Protein 4HQS (pdb70)

Structure (mmCIF, N/CA/C/O backbone):
data_4HQS
#
_entry.id   4HQS
#
_cell.length_a   62.850
_cell.length_b   62.850
_cell.length_c   89.600
_cell.angle_alpha   90.00
_cell.angle_beta   90.00
_cell.angle_gamma   90.00
#
_symmetry.space_group_name_H-M   'P 43 21 2'
#
loop_
_entity.id
_entity.type
_entity.pdbx_description
1 polymer 'Thioredoxin family protein'
2 non-polymer GLYCEROL
3 non-polymer 'MAGNESIUM ION'
4 water water
#
loop_
_atom_site.group_PDB
_atom_site.id
_atom_site.type_symbol
_atom_site.label_atom_id
_atom_site.label_alt_id
_atom_site.label_comp_id
_atom_site.label_asym_id
_atom_site.label_entity_id
_atom_site.label_seq_id
_atom_site.pdbx_PDB_ins_code
_atom_site.Cartn_x
_atom_site.Cartn_y
_atom_site.Cartn_z
_atom_site.occupancy
_atom_site.B_iso_or_equiv
_atom_site.auth_seq_id
_atom_site.auth_comp_id
_atom_site.auth_asym_id
_atom_site.auth_atom_id
_atom_site.pdbx_PDB_model_num
ATOM 1 N N . ALA A 1 55 ? 7.471 9.888 16.733 1.00 50.56 53 ALA A N 1
ATOM 2 C CA . ALA A 1 55 ? 6.442 10.804 16.240 1.00 51.20 53 ALA A CA 1
ATOM 3 C C . ALA A 1 55 ? 6.827 12.248 16.535 1.00 45.99 53 ALA A C 1
ATOM 4 O O . ALA A 1 55 ? 7.307 12.563 17.625 1.00 44.72 53 ALA A O 1
ATOM 10 N N . ASP A 1 56 ? 6.620 13.124 15.559 1.00 35.28 54 ASP A N 1
ATOM 11 C CA . ASP A 1 56 ? 6.997 14.518 15.722 1.00 27.32 54 ASP A CA 1
ATOM 12 C C . ASP A 1 56 ? 6.043 15.230 16.701 1.00 24.61 54 ASP A C 1
ATOM 13 O O . ASP A 1 56 ? 4.923 14.787 16.960 1.00 24.81 54 ASP A O 1
ATOM 22 N N . PHE A 1 57 ? 6.520 16.323 17.278 1.00 20.40 55 PHE A N 1
ATOM 23 C CA . PHE A 1 57 ? 5.651 17.262 17.977 1.00 18.06 55 PHE A CA 1
ATOM 24 C C . PHE A 1 57 ? 6.093 18.672 17.662 1.00 18.88 55 PHE A C 1
ATOM 25 O O . PHE A 1 57 ? 7.228 18.899 17.253 1.00 19.64 55 PHE A O 1
ATOM 42 N N . GLU A 1 58 ? 5.177 19.620 17.840 1.00 16.07 56 GLU A N 1
ATOM 43 C CA . GLU A 1 58 ? 5.468 21.032 17.650 1.00 17.69 56 GLU A CA 1
ATOM 44 C C . GLU A 1 58 ? 4.842 21.759 18.824 1.00 16.27 56 GLU A C 1
ATOM 45 O O . GLU A 1 58 ? 3.629 21.703 19.023 1.00 20.43 56 GLU A O 1
ATOM 57 N N . LEU A 1 59 ? 5.678 22.406 19.620 1.00 13.33 57 LEU A N 1
ATOM 58 C CA . LEU A 1 59 ? 5.207 23.082 20.822 1.00 12.52 57 LEU A CA 1
ATOM 59 C C . LEU A 1 59 ? 5.887 24.430 20.936 1.00 11.07 57 LEU A C 1
ATOM 60 O O . LEU A 1 59 ? 7.028 24.589 20.556 1.00 13.12 57 LEU A O 1
ATOM 76 N N . MET A 1 60 ? 5.181 25.394 21.496 1.00 11.50 58 MET A N 1
ATOM 77 C CA . MET A 1 60 ? 5.789 26.683 21.750 1.00 11.54 58 MET A CA 1
ATOM 78 C C . MET A 1 60 ? 6.376 26.710 23.158 1.00 10.89 58 MET A C 1
ATOM 79 O O . MET A 1 60 ? 5.776 26.168 24.092 1.00 12.24 58 MET A O 1
ATOM 93 N N . GLY A 1 61 ? 7.538 27.319 23.311 1.00 8.72 59 GLY A N 1
ATOM 94 C CA . GLY A 1 61 ? 8.136 27.523 24.611 1.00 11.35 59 GLY A CA 1
ATOM 95 C C . GLY A 1 61 ? 7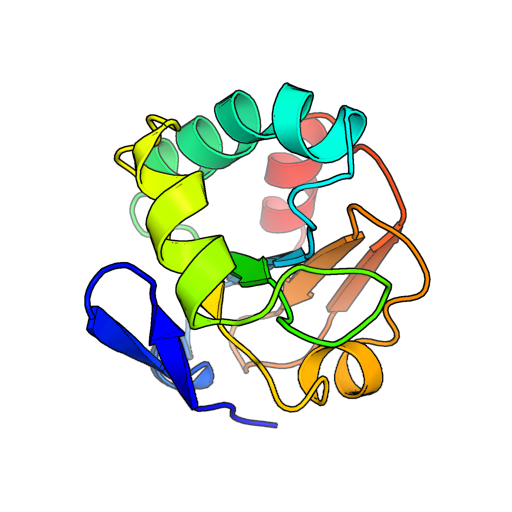.615 28.779 25.290 1.00 10.65 59 GLY A C 1
ATOM 96 O O . GLY A 1 61 ? 6.962 29.627 24.658 1.00 11.82 59 GLY A O 1
ATOM 100 N N . VAL A 1 62 ? 7.912 28.917 26.574 1.00 9.77 60 VAL A N 1
ATOM 101 C CA . VAL A 1 62 ? 7.588 30.137 27.304 1.00 11.33 60 VAL A CA 1
ATOM 102 C C . VAL A 1 62 ? 8.314 31.328 26.656 1.00 12.21 60 VAL A C 1
ATOM 103 O O . VAL A 1 62 ? 7.889 32.483 26.829 1.00 15.50 60 VAL A O 1
ATOM 116 N N . ASP A 1 63 ? 9.385 31.026 25.925 1.00 11.34 61 ASP A N 1
ATOM 117 C CA . ASP A 1 63 ? 10.196 32.014 25.198 1.00 11.77 61 ASP A CA 1
ATOM 118 C C . ASP A 1 63 ? 9.559 32.439 23.875 1.00 13.15 61 ASP A C 1
ATOM 119 O O . ASP A 1 63 ? 10.136 33.282 23.177 1.00 13.85 61 ASP A O 1
ATOM 128 N N . GLY A 1 64 ? 8.401 31.879 23.519 1.00 10.87 62 GLY A N 1
ATOM 129 C CA . GLY A 1 64 ? 7.751 32.188 22.250 1.00 12.13 62 GLY A CA 1
ATOM 130 C C . GLY A 1 64 ? 8.304 31.444 21.052 1.00 11.85 62 GLY A C 1
ATOM 131 O O . GLY A 1 64 ? 7.736 31.506 19.951 1.00 11.17 62 GLY A O 1
ATOM 135 N N . LYS A 1 65 ? 9.400 30.701 21.231 1.00 10.96 63 LYS A N 1
ATOM 136 C CA . LYS A 1 65 ? 9.936 29.917 20.125 1.00 10.65 63 LYS A CA 1
ATOM 137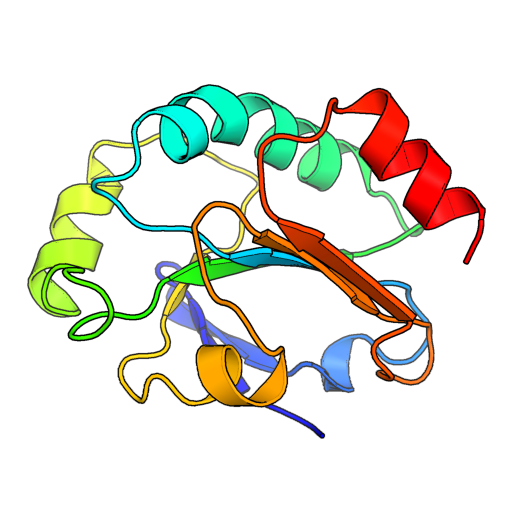 C C . LYS A 1 65 ? 9.130 28.646 19.909 1.00 12.06 63 LYS A C 1
ATOM 138 O O . LYS A 1 65 ? 8.595 28.079 20.878 1.00 12.59 63 LYS A O 1
ATOM 157 N N . THR A 1 66 ? 9.059 28.191 18.662 1.00 10.66 64 THR A N 1
ATOM 158 C CA . THR A 1 66 ? 8.381 26.972 18.293 1.00 12.00 64 THR A CA 1
ATOM 159 C C . THR A 1 66 ? 9.433 25.884 18.136 1.00 14.39 64 THR A C 1
ATOM 160 O O . THR A 1 66 ? 10.416 26.053 17.420 1.00 14.01 64 THR A O 1
ATOM 171 N N . TYR A 1 67 ? 9.221 24.782 18.864 1.00 12.82 65 TYR A N 1
ATOM 172 C CA . TYR A 1 67 ? 10.152 23.660 18.903 1.00 13.61 65 TYR A CA 1
ATOM 173 C C . TYR A 1 67 ? 9.507 22.460 18.234 1.00 12.76 65 TYR A C 1
ATOM 174 O O . TYR A 1 67 ? 8.368 22.133 18.518 1.00 14.19 65 TYR A O 1
ATOM 192 N N . ARG A 1 68 ? 10.235 21.801 17.322 1.00 14.99 66 ARG A N 1
ATOM 193 C CA . ARG A 1 68 ? 9.791 20.554 16.725 1.00 15.37 66 ARG A CA 1
ATOM 194 C C . ARG A 1 68 ? 10.837 19.486 16.995 1.00 14.74 66 ARG A C 1
ATOM 195 O O . ARG A 1 68 ? 12.003 19.724 16.805 1.00 15.69 66 ARG A O 1
ATOM 216 N N . LEU A 1 69 ? 10.387 18.313 17.414 1.00 17.06 67 LEU A N 1
ATOM 217 C CA . LEU A 1 69 ? 11.319 17.221 17.678 1.00 15.15 67 LEU A CA 1
ATOM 218 C C . LEU A 1 69 ? 12.196 16.960 16.440 1.00 16.44 67 LEU A C 1
ATOM 219 O O . LEU A 1 69 ? 13.392 16.727 16.553 1.00 15.68 67 LEU A O 1
ATOM 235 N N . SER A 1 70 ? 11.573 17.029 15.269 1.00 19.55 68 SER A N 1
ATOM 236 C CA . SER A 1 70 ? 12.279 16.756 14.024 1.00 20.60 68 SER A CA 1
ATOM 237 C C . SER A 1 70 ? 13.3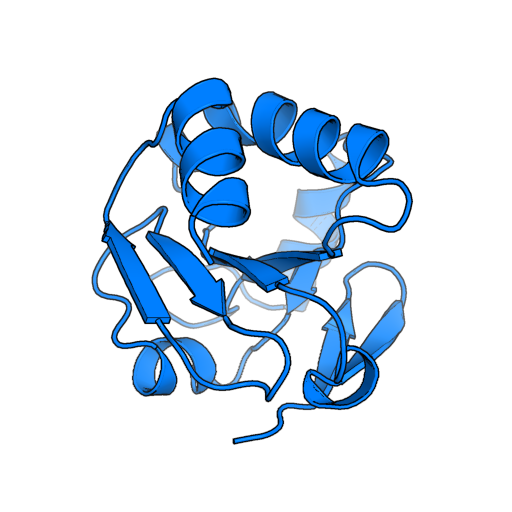98 17.760 13.739 1.00 19.45 68 SER A C 1
ATOM 238 O O . SER A 1 70 ? 14.294 17.489 12.928 1.00 22.52 68 SER A O 1
ATOM 246 N N . ASP A 1 71 ? 13.362 18.923 14.390 1.00 18.49 69 ASP A N 1
ATOM 247 C CA . ASP A 1 71 ? 14.461 19.872 14.288 1.00 16.88 69 ASP A CA 1
ATOM 248 C C . ASP A 1 71 ? 15.802 19.254 14.732 1.00 22.76 69 ASP A C 1
ATOM 249 O O . ASP A 1 71 ? 16.873 19.764 14.385 1.00 21.86 69 ASP A O 1
ATOM 258 N N . TYR A 1 72 ? 15.744 18.186 15.533 1.00 18.50 70 TYR A N 1
ATOM 259 C CA . TYR A 1 72 ? 16.935 17.659 16.198 1.00 16.98 70 TYR A CA 1
ATOM 260 C C . TYR A 1 72 ? 17.380 16.327 15.643 1.00 21.52 70 TYR A C 1
ATOM 261 O O . TYR A 1 72 ? 18.220 15.648 16.225 1.00 20.41 70 TYR A O 1
ATOM 279 N N . LYS A 1 73 ? 16.837 15.957 14.496 1.00 19.83 71 LYS A N 1
ATOM 280 C CA . LYS A 1 73 ? 17.274 14.745 13.814 1.00 22.73 71 LYS A CA 1
ATOM 281 C C . LYS A 1 73 ? 18.809 14.808 13.632 1.00 19.10 71 LYS A C 1
ATOM 282 O O . LYS A 1 73 ? 19.360 15.833 13.230 1.00 22.04 71 LYS A O 1
ATOM 301 N N . GLY A 1 74 ? 19.517 13.740 14.000 1.00 21.01 72 GLY A N 1
ATOM 302 C CA . GLY A 1 74 ? 20.974 13.759 13.990 1.00 24.26 72 GLY A CA 1
ATOM 303 C C . GLY A 1 74 ? 21.649 14.012 15.331 1.00 22.95 72 GLY A C 1
ATOM 304 O O . GLY A 1 74 ? 22.864 13.860 15.469 1.00 22.95 72 GLY A O 1
ATOM 308 N N . LYS A 1 75 ? 20.858 14.423 16.325 1.00 19.72 73 LYS A N 1
ATOM 309 C CA . LYS A 1 75 ? 21.346 14.688 17.669 1.00 21.33 73 LYS A CA 1
ATOM 310 C C . LYS A 1 75 ? 20.509 13.890 18.659 1.00 13.72 73 LYS A C 1
ATOM 311 O O . LYS A 1 75 ? 19.350 13.603 18.414 1.00 17.25 73 LYS A O 1
ATOM 330 N N . LYS A 1 76 ? 21.133 13.550 19.779 1.00 16.48 74 LYS A N 1
ATOM 331 C CA . LYS A 1 76 ? 20.434 12.916 20.887 1.00 14.48 74 LYS A CA 1
ATOM 332 C C . LYS A 1 76 ? 19.666 14.022 21.621 1.00 13.07 74 LYS A C 1
ATOM 333 O O . LYS A 1 76 ? 20.116 15.182 21.663 1.00 14.79 74 LYS A O 1
ATOM 352 N N . VAL A 1 77 ? 18.530 13.638 22.192 1.00 13.70 75 VAL A N 1
ATOM 353 C CA . VAL A 1 77 ? 17.668 14.578 22.921 1.00 13.60 75 VAL A CA 1
ATOM 354 C C . VAL A 1 77 ? 17.399 14.070 24.339 1.00 12.20 75 VAL A C 1
ATOM 355 O O . VAL A 1 77 ? 16.969 12.929 24.515 1.00 13.36 75 VAL A O 1
ATOM 368 N N . TYR A 1 78 ? 17.656 14.931 25.319 1.00 11.34 76 TYR A N 1
ATOM 369 C CA . TYR A 1 78 ? 17.243 14.725 26.728 1.00 9.89 76 TYR A CA 1
ATOM 370 C C . TYR A 1 78 ? 16.034 15.617 26.968 1.00 10.92 76 TYR A C 1
ATOM 371 O O . TYR A 1 78 ? 16.141 16.838 26.827 1.00 11.41 76 TYR A O 1
ATOM 389 N N . LEU A 1 79 ? 14.895 15.008 27.260 1.00 10.78 77 LEU A N 1
ATOM 390 C CA . LEU A 1 79 ? 13.632 15.707 27.511 1.00 10.29 77 LEU A CA 1
ATOM 391 C C . LEU A 1 79 ? 13.265 15.491 28.984 1.00 11.30 77 LEU A C 1
ATOM 392 O O . LEU A 1 79 ? 13.140 14.341 29.415 1.00 12.51 77 LEU A O 1
ATOM 408 N N . LYS A 1 80 ? 13.096 16.570 29.738 1.00 8.99 78 LYS A N 1
ATOM 409 C CA . LYS A 1 80 ? 12.703 16.505 31.143 1.00 8.17 78 LYS A CA 1
ATOM 410 C C . LYS A 1 80 ? 11.245 16.929 31.263 1.00 10.02 78 LYS A C 1
ATOM 411 O O . LYS A 1 80 ? 10.906 18.067 30.939 1.00 9.50 78 LYS A O 1
ATOM 430 N N . PHE A 1 81 ? 10.384 16.045 31.768 1.00 9.05 79 PHE A N 1
ATOM 431 C CA . PHE A 1 81 ? 8.982 16.363 32.041 1.00 8.80 79 PHE A CA 1
ATOM 432 C C . PHE A 1 81 ? 8.843 16.783 33.490 1.00 8.68 79 PHE A C 1
ATOM 433 O O . PHE A 1 81 ? 9.367 16.100 34.380 1.00 9.11 79 PHE A O 1
ATOM 450 N N . TRP A 1 82 ? 8.179 17.911 33.740 1.00 8.00 80 TRP A N 1
ATOM 451 C CA . TRP A 1 82 ? 8.061 18.430 35.089 1.00 7.78 80 TRP A CA 1
ATOM 452 C C . TRP A 1 82 ? 6.776 19.211 35.270 1.00 7.44 80 TRP A C 1
ATOM 453 O O . TRP A 1 82 ? 6.034 19.399 34.329 1.00 7.72 80 TRP A O 1
ATOM 474 N N . ALA A 1 83 ? 6.541 19.694 36.496 1.00 8.99 81 ALA A N 1
ATOM 475 C CA . ALA A 1 83 ? 5.401 20.550 36.824 1.00 8.49 81 ALA A CA 1
ATOM 476 C C . ALA A 1 83 ? 5.804 21.545 37.901 1.00 7.77 81 ALA A C 1
ATOM 477 O O . ALA A 1 83 ? 6.682 21.272 38.709 1.00 8.52 81 ALA A O 1
ATOM 484 N N . SER A 1 84 ? 5.113 22.678 37.916 1.00 8.53 82 SER A N 1
ATOM 485 C CA . SER A 1 84 ? 5.416 23.765 38.835 1.00 9.07 82 SER A CA 1
ATOM 486 C C . SER A 1 84 ? 5.290 23.389 40.304 1.00 9.54 82 SER A C 1
ATOM 487 O O . SER A 1 84 ? 5.947 23.992 41.142 1.00 10.70 82 SER A O 1
ATOM 495 N N . TRP A 1 85 ? 4.420 22.432 40.591 1.00 10.08 83 TRP A N 1
ATOM 496 C CA . TRP A 1 85 ? 4.139 22.023 41.972 1.00 9.13 83 TRP A CA 1
ATOM 497 C C . TRP A 1 85 ? 5.095 20.998 42.521 1.00 11.78 83 TRP A C 1
ATOM 498 O O . TRP A 1 85 ? 5.056 20.676 43.722 1.00 13.06 83 TRP A O 1
ATOM 519 N N . CYS A 1 86 ? 5.970 20.465 41.672 1.00 10.22 84 CYS A N 1
ATOM 520 C CA . CYS A 1 86 ? 6.818 19.333 42.006 1.00 11.28 84 CYS A CA 1
ATOM 521 C C . CYS A 1 86 ? 8.122 19.841 42.621 1.00 12.38 84 CYS A C 1
ATOM 522 O O . CYS A 1 86 ? 9.008 20.362 41.923 1.00 11.11 84 CYS A O 1
ATOM 529 N N . SER A 1 87 ? 8.251 19.741 43.942 1.00 13.13 85 SER A N 1
ATOM 530 C CA . SER A 1 87 ? 9.398 20.334 44.623 1.00 13.04 85 SER A CA 1
ATOM 531 C C . SER A 1 87 ? 10.741 19.696 44.201 1.00 11.51 85 SER A C 1
ATOM 532 O O . SER A 1 87 ? 11.731 20.400 44.048 1.00 11.64 85 SER A O 1
ATOM 540 N N . ILE A 1 88 ? 10.771 18.393 43.975 1.00 13.17 86 ILE A N 1
ATOM 541 C CA . ILE A 1 88 ? 12.010 17.768 43.527 1.00 15.35 86 ILE A CA 1
ATOM 542 C C . ILE A 1 88 ? 12.369 18.308 42.141 1.00 11.52 86 ILE A C 1
ATOM 543 O O . ILE A 1 88 ? 13.535 18.542 41.844 1.00 11.65 86 ILE A O 1
ATOM 559 N N . CYS A 1 89 ? 11.362 18.495 41.293 1.00 10.43 87 CYS A N 1
ATOM 560 C CA . CYS A 1 89 ? 11.606 19.050 39.957 1.00 12.00 87 CYS A CA 1
ATOM 561 C C . CYS A 1 89 ? 12.280 20.393 40.077 1.00 12.42 87 CYS A C 1
ATOM 562 O O . CYS A 1 89 ? 13.276 20.664 39.407 1.00 10.91 87 CYS A O 1
ATOM 569 N N . LEU A 1 90 ? 11.730 21.262 40.913 1.00 10.91 88 LEU A N 1
ATOM 570 C CA . LEU A 1 90 ? 12.262 22.616 41.034 1.00 11.57 88 LEU A CA 1
ATOM 571 C C . LEU A 1 90 ? 13.677 22.607 41.594 1.00 12.70 88 LEU A C 1
ATOM 572 O O . LEU A 1 90 ? 14.517 23.413 41.197 1.00 13.43 88 LEU A O 1
ATOM 588 N N . ALA A 1 91 ? 13.937 21.702 42.523 1.00 11.81 89 ALA A N 1
ATOM 589 C CA . ALA A 1 91 ? 15.260 21.591 43.124 1.00 13.02 89 ALA A CA 1
ATOM 590 C C . ALA A 1 91 ? 16.317 21.137 42.127 1.00 14.16 89 ALA A C 1
ATOM 591 O O . ALA A 1 91 ? 17.511 21.448 42.294 1.00 16.03 89 ALA A O 1
ATOM 598 N N . SER A 1 92 ? 15.883 20.412 41.099 1.00 11.44 90 SER A N 1
ATOM 599 C CA . SER A 1 92 ? 16.809 19.865 40.113 1.00 13.69 90 SER A CA 1
ATOM 600 C C . SER A 1 92 ? 16.989 20.692 38.859 1.00 13.60 90 SER A C 1
ATOM 601 O O . SER A 1 92 ? 17.897 20.415 38.067 1.00 13.26 90 SER A O 1
ATOM 609 N N . LEU A 1 93 ? 16.144 21.689 38.650 1.00 11.99 91 LEU A N 1
ATOM 610 C CA . LEU A 1 93 ? 16.263 22.532 37.459 1.00 11.84 91 LEU A CA 1
ATOM 611 C C . LEU A 1 93 ? 17.646 23.166 37.308 1.00 12.29 91 LEU A C 1
ATOM 612 O O . LEU A 1 93 ? 18.100 23.327 36.177 1.00 14.27 91 LEU A O 1
ATOM 628 N N . PRO A 1 94 ? 18.333 23.511 38.410 1.00 13.39 92 PRO A N 1
ATOM 629 C CA . PRO A 1 94 ? 19.695 24.040 38.175 1.00 15.53 92 PRO A CA 1
ATOM 630 C C . PRO A 1 94 ? 20.614 23.017 37.487 1.00 15.11 92 PRO A C 1
ATOM 631 O O . PRO A 1 94 ? 21.374 23.407 36.593 1.00 18.83 92 PRO A O 1
ATOM 642 N N . ASP A 1 95 ? 20.512 21.736 37.840 1.00 14.31 93 ASP A N 1
ATOM 643 C CA . ASP A 1 95 ? 21.258 20.672 37.128 1.00 14.78 93 ASP A CA 1
ATOM 644 C C . ASP A 1 95 ? 20.875 20.644 35.651 1.00 15.66 93 ASP A C 1
ATOM 645 O O . ASP A 1 95 ? 21.726 20.526 34.759 1.00 14.94 93 ASP A O 1
ATOM 654 N N . THR A 1 96 ? 19.575 20.712 35.376 1.00 12.62 94 THR A N 1
ATOM 655 C CA . THR A 1 96 ? 19.088 20.628 34.026 1.00 12.39 94 THR A CA 1
ATOM 656 C C . THR A 1 96 ? 19.631 21.792 33.208 1.00 13.82 94 THR A C 1
ATOM 657 O O . THR A 1 96 ? 20.012 21.646 32.034 1.00 12.57 94 THR A O 1
ATOM 668 N N . ASP A 1 97 ? 19.634 22.964 33.826 1.00 13.83 95 ASP A N 1
ATOM 669 C CA . ASP A 1 97 ? 20.126 24.157 33.151 1.00 14.22 95 ASP A CA 1
ATOM 670 C C . ASP A 1 97 ? 21.622 24.020 32.829 1.00 14.49 95 ASP A C 1
ATOM 671 O O . ASP A 1 97 ? 22.040 24.397 31.722 1.00 15.05 95 ASP A O 1
ATOM 680 N N . GLU A 1 98 ? 22.396 23.468 33.764 1.00 14.67 96 GLU A N 1
ATOM 681 C CA . GLU A 1 98 ? 23.840 23.206 33.529 1.00 16.37 96 GLU A CA 1
ATOM 682 C C . GLU A 1 98 ? 24.041 22.246 32.361 1.00 18.65 96 GLU A C 1
ATOM 683 O O . GLU A 1 98 ? 24.876 22.463 31.475 1.00 19.48 96 GLU A O 1
ATOM 695 N N . ILE A 1 99 ? 23.289 21.160 32.365 1.00 14.73 97 ILE A N 1
ATOM 696 C CA . ILE A 1 99 ? 23.388 20.158 31.310 1.00 13.40 97 ILE A CA 1
ATOM 697 C C . ILE A 1 99 ? 23.099 20.785 29.967 1.00 15.15 97 ILE A C 1
ATOM 698 O O . ILE A 1 99 ? 23.791 20.503 28.965 1.00 17.04 97 ILE A O 1
ATOM 714 N N . ALA A 1 100 ? 22.108 21.670 29.920 1.00 13.68 98 ALA A N 1
ATOM 715 C CA . ALA A 1 100 ? 21.766 22.392 28.691 1.00 15.99 98 ALA A CA 1
ATOM 716 C C . ALA A 1 100 ? 22.896 23.335 28.287 1.00 18.24 98 ALA A C 1
ATOM 717 O O . ALA A 1 100 ? 23.250 23.381 27.103 1.00 20.91 98 ALA A O 1
ATOM 724 N N . LYS A 1 101 ? 23.417 24.088 29.249 1.00 17.25 99 LYS A N 1
ATOM 725 C CA . LYS A 1 101 ? 24.505 25.050 28.988 1.00 20.60 99 LYS A CA 1
ATOM 726 C C . LYS A 1 101 ? 25.720 24.346 28.391 1.00 22.31 99 LYS A C 1
ATOM 727 O O . LYS A 1 101 ? 26.394 24.881 27.512 1.00 28.08 99 LYS A O 1
ATOM 746 N N . GLU A 1 102 ? 25.990 23.144 28.871 1.00 18.70 100 GLU A N 1
ATOM 747 C CA . GLU A 1 102 ? 27.220 22.417 28.551 1.00 21.56 100 GLU A CA 1
ATOM 748 C C . GLU A 1 102 ? 27.090 21.576 27.292 1.00 20.63 100 GLU A C 1
ATOM 749 O O . GLU A 1 102 ? 28.051 20.904 26.900 1.00 26.13 100 GLU A O 1
ATOM 761 N N . ALA A 1 103 ? 25.928 21.605 26.649 1.00 20.14 101 ALA A N 1
ATOM 762 C CA . ALA A 1 103 ? 25.598 20.646 25.605 1.00 19.11 101 ALA A CA 1
ATOM 763 C C . ALA A 1 103 ? 26.581 20.680 24.443 1.00 29.11 101 ALA A C 1
ATOM 764 O O . ALA A 1 103 ? 26.931 19.637 23.896 1.00 30.59 101 ALA A O 1
ATOM 771 N N . GLY A 1 104 ? 27.005 21.872 24.043 1.00 28.69 102 GLY A N 1
ATOM 772 C CA . GLY A 1 104 ? 27.835 21.971 22.853 1.00 31.29 102 GLY A CA 1
ATOM 773 C C . GLY A 1 104 ? 27.053 21.386 21.694 1.00 32.44 102 GLY A C 1
ATOM 774 O O . GLY A 1 104 ? 25.871 21.696 21.545 1.00 35.97 102 GLY A O 1
ATOM 778 N N . ASP A 1 105 ? 27.695 20.529 20.894 1.00 31.04 103 ASP A N 1
ATOM 779 C CA . ASP A 1 105 ? 27.060 19.888 19.746 1.00 33.58 103 ASP A CA 1
ATOM 780 C C . ASP A 1 105 ? 26.719 18.422 20.027 1.00 32.36 103 ASP A C 1
ATOM 781 O O . ASP A 1 105 ? 26.329 17.675 19.126 1.00 34.44 103 ASP A O 1
ATOM 790 N N . ASP A 1 106 ? 26.846 18.031 21.288 1.00 36.80 104 ASP A N 1
ATOM 791 C CA . ASP A 1 106 ? 26.739 16.635 21.696 1.00 32.08 104 ASP A CA 1
ATOM 792 C C . ASP A 1 106 ? 25.291 16.095 21.787 1.00 32.21 104 ASP A C 1
ATOM 793 O O . ASP A 1 106 ? 25.027 14.934 21.487 1.00 30.90 104 ASP A O 1
ATOM 802 N N . TYR A 1 107 ? 24.357 16.957 22.181 1.00 22.57 105 TYR A N 1
ATOM 803 C CA . TYR A 1 107 ? 22.979 16.553 22.461 1.00 19.26 105 TYR A CA 1
ATOM 804 C C . TYR A 1 107 ? 22.182 17.841 22.633 1.00 15.27 105 TYR A C 1
ATOM 805 O O . TYR A 1 107 ? 22.755 18.920 22.681 1.00 17.77 105 TYR A O 1
ATOM 823 N N . VAL A 1 108 ? 20.873 17.698 22.765 1.00 14.69 106 VAL A N 1
ATOM 824 C CA . VAL A 1 108 ? 19.965 18.825 22.943 1.00 14.53 106 VAL A CA 1
ATOM 825 C C . VAL A 1 108 ? 19.149 18.564 24.218 1.00 15.15 106 VAL A C 1
ATOM 826 O O . VAL A 1 108 ? 18.778 17.421 24.489 1.00 14.60 106 VAL A O 1
ATOM 839 N N . VAL A 1 109 ? 18.869 19.623 24.971 1.00 12.97 107 VAL A N 1
ATOM 840 C CA . VAL A 1 109 ? 18.027 19.549 26.177 1.00 10.99 107 VAL A CA 1
ATOM 841 C C . VAL A 1 109 ? 16.725 20.308 25.944 1.00 12.02 107 VAL A C 1
ATOM 842 O O . VAL A 1 109 ? 16.750 21.480 25.535 1.00 14.18 107 VAL A O 1
ATOM 855 N N . LEU A 1 110 ? 15.605 19.658 26.222 1.00 11.56 108 LEU A N 1
ATOM 856 C CA . LEU A 1 110 ? 14.287 20.286 26.215 1.00 10.60 108 LEU A CA 1
ATOM 857 C C . LEU A 1 110 ? 13.584 19.931 27.501 1.00 11.12 108 LEU A C 1
ATOM 858 O O . LEU A 1 110 ? 13.820 18.848 28.050 1.00 12.47 108 LEU A O 1
ATOM 874 N N . THR A 1 111 ? 12.728 20.817 27.989 1.00 8.11 109 THR A N 1
ATOM 875 C CA . THR A 1 111 ? 11.863 20.467 29.122 1.00 8.52 109 THR A CA 1
ATOM 876 C C . THR A 1 111 ? 10.421 20.704 28.715 1.00 9.27 109 THR A C 1
ATOM 877 O O . THR A 1 111 ? 10.157 21.546 27.844 1.00 9.44 109 THR A O 1
ATOM 888 N N . VAL A 1 112 ? 9.486 19.993 29.342 1.00 8.87 110 VAL A N 1
ATOM 889 C CA . VAL A 1 112 ? 8.080 20.070 28.980 1.00 9.10 110 VAL A CA 1
ATOM 890 C C . VAL A 1 112 ? 7.187 20.146 30.209 1.00 9.39 110 VAL A C 1
ATOM 891 O O . VAL A 1 112 ? 7.289 19.299 31.128 1.00 8.64 110 VAL A O 1
ATOM 904 N N . VAL A 1 113 ? 6.302 21.140 30.204 1.00 8.20 111 VAL A N 1
ATOM 905 C CA . VAL A 1 113 ? 5.227 21.255 31.180 1.00 7.75 111 VAL A CA 1
ATOM 906 C C . VAL A 1 113 ? 3.923 21.113 30.421 1.00 8.25 111 VAL A C 1
ATOM 907 O O . VAL A 1 113 ? 3.851 21.349 29.199 1.00 8.37 111 VAL A O 1
ATOM 920 N N . SER A 1 114 ? 2.876 20.720 31.141 1.00 8.40 112 SER A N 1
ATOM 921 C CA . SER A 1 114 ? 1.600 20.349 30.525 1.00 9.84 112 SER A CA 1
ATOM 922 C C . SER A 1 114 ? 0.428 21.032 31.223 1.00 10.36 112 SER A C 1
ATOM 923 O O . SER A 1 114 ? -0.262 20.419 32.059 1.00 10.93 112 SER A O 1
ATOM 931 N N . PRO A 1 115 ? 0.181 22.302 30.912 1.00 9.85 113 PRO A N 1
ATOM 932 C CA . PRO A 1 115 ? -0.855 23.075 31.617 1.00 10.59 113 PRO A CA 1
ATOM 933 C C . PRO A 1 115 ? -2.203 22.368 31.555 1.00 12.71 113 PRO A C 1
ATOM 934 O O . PRO A 1 115 ? -2.554 21.829 30.512 1.00 12.81 113 PRO A O 1
ATOM 945 N N . GLY A 1 116 ? -2.923 22.351 32.666 1.00 11.88 114 GLY A N 1
ATOM 946 C CA . GLY A 1 116 ? -4.236 21.723 32.711 1.00 13.20 114 GLY A CA 1
ATOM 947 C C . GLY A 1 116 ? -4.232 20.224 32.919 1.00 17.75 114 GLY A C 1
ATOM 948 O O . GLY A 1 116 ? -5.298 19.611 33.021 1.00 21.17 114 GLY A O 1
ATOM 952 N N . HIS A 1 117 ? -3.050 19.617 32.991 1.00 11.53 115 HIS A N 1
ATOM 953 C CA . HIS A 1 117 ? -2.903 18.190 33.192 1.00 11.84 115 HIS A CA 1
ATOM 954 C C . HIS A 1 117 ? -2.059 17.884 34.435 1.00 14.03 115 HIS A C 1
ATOM 955 O O . HIS A 1 117 ? -1.155 18.653 34.787 1.00 10.56 115 HIS A O 1
ATOM 970 N N . LYS A 1 118 ? -2.355 16.782 35.126 1.00 12.94 116 LYS A N 1
ATOM 971 C CA . LYS A 1 118 ? -1.588 16.344 36.281 1.00 12.82 116 LYS A CA 1
ATOM 972 C C . LYS A 1 118 ? -1.446 17.479 37.303 1.00 11.74 116 LYS A C 1
ATOM 973 O O . LYS A 1 118 ? -0.413 17.638 37.937 1.00 13.81 116 LYS A O 1
ATOM 992 N N . GLY A 1 119 ? -2.499 18.274 37.438 1.00 13.06 117 GLY A N 1
ATOM 993 C CA . GLY A 1 119 ? -2.526 19.295 38.472 1.00 12.60 117 GLY A CA 1
ATOM 994 C C . GLY A 1 119 ? -1.746 20.557 38.145 1.00 13.09 117 GLY A C 1
ATOM 995 O O . GLY A 1 119 ? -1.576 21.428 38.994 1.00 11.67 117 GLY A O 1
ATOM 999 N N . GLU A 1 120 ? -1.289 20.690 36.905 1.00 11.05 118 GLU A N 1
ATOM 1000 C CA . GLU A 1 120 ? -0.573 21.899 36.519 1.00 11.01 118 GLU A CA 1
ATOM 1001 C C . GLU A 1 120 ? -1.512 23.089 36.353 1.00 10.79 118 GLU A C 1
ATOM 1002 O O . GLU A 1 120 ? -2.683 22.929 36.030 1.00 11.76 118 GLU A O 1
ATOM 1014 N N . GLN A 1 121 ? -0.984 24.287 36.590 1.00 10.02 119 GLN A N 1
ATOM 1015 C CA . GLN A 1 121 ? -1.680 25.539 36.355 1.00 11.20 119 GLN A CA 1
ATOM 1016 C C . GLN A 1 121 ? -2.114 25.664 34.894 1.00 10.62 119 GLN A C 1
ATOM 1017 O O . GLN A 1 121 ? -1.626 24.940 34.014 1.00 11.25 119 GLN A O 1
ATOM 1031 N N . SER A 1 122 ? -3.045 26.582 34.634 1.00 10.58 120 SER A N 1
ATOM 1032 C CA . SER A 1 122 ? -3.386 26.914 33.275 1.00 11.74 120 SER A CA 1
ATOM 1033 C C . SER A 1 122 ? -2.180 27.504 32.555 1.00 12.02 120 SER A C 1
ATOM 1034 O O . SER A 1 122 ? -1.199 27.905 33.185 1.00 12.17 120 SER A O 1
ATOM 1042 N N . GLU A 1 123 ? -2.231 27.533 31.230 1.00 12.09 121 GLU A N 1
ATOM 1043 C CA . GLU A 1 123 ? -1.107 28.017 30.449 1.00 12.72 121 GLU A CA 1
ATOM 1044 C C . GLU A 1 123 ? -0.797 29.452 30.832 1.00 12.83 121 GLU A C 1
ATOM 1045 O O . GLU A 1 123 ? 0.360 29.808 31.064 1.00 12.92 121 GLU A O 1
ATOM 1057 N N . ALA A 1 124 ? -1.821 30.286 30.943 1.00 13.31 122 ALA A N 1
ATOM 1058 C CA . ALA A 1 124 ? -1.565 31.683 31.234 1.00 14.05 122 ALA A CA 1
ATOM 1059 C C . ALA A 1 124 ? -0.968 31.863 32.617 1.00 13.06 122 ALA A C 1
ATOM 1060 O O . ALA A 1 124 ? -0.052 32.659 32.811 1.00 14.36 122 ALA A O 1
ATOM 1067 N N . ASP A 1 125 ? -1.470 31.116 33.592 1.00 12.56 123 ASP A N 1
ATOM 1068 C CA . ASP A 1 125 ? -0.981 31.239 34.947 1.00 13.73 123 ASP A CA 1
ATOM 1069 C C . ASP A 1 125 ? 0.446 30.688 35.043 1.00 11.94 123 ASP A C 1
ATOM 1070 O O . ASP A 1 125 ? 1.296 31.268 35.739 1.00 11.49 123 ASP A O 1
ATOM 1079 N N . PHE A 1 126 ? 0.708 29.598 34.325 1.00 11.25 124 PHE A N 1
ATOM 1080 C CA . PHE A 1 126 ? 2.050 29.016 34.313 1.00 9.13 124 PHE A CA 1
ATOM 1081 C C . PHE A 1 126 ? 3.061 30.028 33.781 1.00 10.94 124 PHE A C 1
ATOM 1082 O O . PHE A 1 126 ? 4.146 30.189 34.344 1.00 10.50 124 PHE A O 1
ATOM 1099 N N . LYS A 1 127 ? 2.740 30.662 32.664 1.00 10.94 125 LYS A N 1
ATOM 1100 C CA . LYS A 1 127 ? 3.682 31.578 32.049 1.00 10.96 125 LYS A CA 1
ATOM 1101 C C . LYS A 1 127 ? 3.996 32.732 32.979 1.00 12.71 125 LYS A C 1
ATOM 1102 O O . LYS A 1 127 ? 5.157 33.183 33.047 1.00 14.15 125 LYS A O 1
ATOM 1121 N N . ASN A 1 128 ? 2.989 33.228 33.696 1.00 11.13 126 ASN A N 1
ATOM 1122 C CA . ASN A 1 128 ? 3.246 34.247 34.721 1.00 12.35 126 ASN A CA 1
ATOM 1123 C C . ASN A 1 128 ? 4.128 33.724 35.853 1.00 11.81 126 ASN A C 1
ATOM 1124 O O . ASN A 1 128 ? 5.142 34.327 36.183 1.00 12.69 126 ASN A O 1
ATOM 1135 N N . TRP A 1 129 ? 3.752 32.596 36.454 1.00 10.34 127 TRP A N 1
ATOM 1136 C CA . TRP A 1 129 ? 4.506 31.966 37.522 1.00 11.24 127 TRP A CA 1
ATOM 1137 C C . TRP A 1 129 ? 5.987 31.753 37.173 1.00 10.13 127 TRP A C 1
ATOM 1138 O O . TRP A 1 129 ? 6.890 31.989 37.977 1.00 10.79 127 TRP A O 1
ATOM 1159 N N . TYR A 1 130 ? 6.214 31.338 35.941 1.00 10.54 128 TYR A N 1
ATOM 1160 C CA . TYR A 1 130 ? 7.563 30.982 35.535 1.00 9.46 128 TYR A CA 1
ATOM 1161 C C . TYR A 1 130 ? 8.480 32.204 35.527 1.00 9.42 128 TYR A C 1
ATOM 1162 O O . TYR A 1 130 ? 9.692 32.042 35.616 1.00 10.87 128 TYR A O 1
ATOM 1180 N N . LYS A 1 131 ? 7.931 33.407 35.397 1.00 10.37 129 LYS A N 1
ATOM 1181 C CA . LYS A 1 131 ? 8.771 34.619 35.463 1.00 9.90 129 LYS A CA 1
ATOM 1182 C C . LYS A 1 131 ? 9.515 34.721 36.784 1.00 12.00 129 LYS A C 1
ATOM 1183 O O . LYS A 1 131 ? 10.510 35.447 36.877 1.00 13.75 129 LYS A O 1
ATOM 1202 N N . GLY A 1 132 ? 9.033 34.063 37.832 1.00 10.28 130 GLY A N 1
ATOM 1203 C CA . GLY A 1 132 ? 9.741 34.031 39.105 1.00 12.40 130 GLY A CA 1
ATOM 1204 C C . GLY A 1 132 ? 10.980 33.149 39.149 1.00 12.88 130 GLY A C 1
ATOM 1205 O O . GLY A 1 132 ? 11.722 33.177 40.150 1.00 15.42 130 GLY A O 1
ATOM 1209 N N . LEU A 1 133 ? 11.180 32.339 38.109 1.00 10.95 131 LEU A N 1
ATOM 1210 C CA . LEU A 1 133 ? 12.312 31.414 38.059 1.00 12.08 131 LEU A CA 1
ATOM 1211 C C . LEU A 1 133 ? 13.378 31.979 37.137 1.00 12.90 131 LEU A C 1
ATOM 1212 O O . LEU A 1 133 ? 13.110 32.873 36.348 1.00 13.78 131 LEU A O 1
ATOM 1228 N N . ASP A 1 134 ? 14.585 31.431 37.220 1.00 12.70 132 ASP A N 1
ATOM 1229 C CA . ASP A 1 134 ? 15.760 32.006 36.548 1.00 13.94 132 ASP A CA 1
ATOM 1230 C C . ASP A 1 134 ? 16.635 30.900 35.989 1.00 14.40 132 ASP A C 1
ATOM 1231 O O . ASP A 1 134 ? 17.542 30.422 36.682 1.00 15.51 132 ASP A O 1
ATOM 1240 N N . TYR A 1 135 ? 16.333 30.489 34.758 1.00 13.05 133 TYR A N 1
ATOM 1241 C CA . TYR A 1 135 ? 17.101 29.455 34.064 1.00 15.33 133 TYR A CA 1
ATOM 1242 C C . TYR A 1 135 ? 17.366 29.918 32.655 1.00 16.47 133 TYR A C 1
ATOM 1243 O O . TYR A 1 135 ? 16.499 29.886 31.787 1.00 17.20 133 TYR A O 1
ATOM 1261 N N . LYS A 1 136 ? 18.589 30.379 32.445 1.00 15.26 134 LYS A N 1
ATOM 1262 C CA . LYS A 1 136 ? 18.888 31.084 31.220 1.00 15.94 134 LYS A CA 1
ATOM 1263 C C . LYS A 1 136 ? 19.039 30.131 30.046 1.00 17.78 134 LYS A C 1
ATOM 1264 O O . LYS A 1 136 ? 18.861 30.540 28.894 1.00 23.32 134 LYS A O 1
ATOM 1283 N N . ASN A 1 137 ? 19.296 28.854 30.331 1.00 15.38 135 ASN A N 1
ATOM 1284 C CA . ASN A 1 137 ? 19.627 27.882 29.298 1.00 15.73 135 ASN A CA 1
ATOM 1285 C C . ASN A 1 137 ? 18.581 26.804 29.041 1.00 18.57 135 ASN A C 1
ATOM 1286 O O . ASN A 1 137 ? 18.824 25.900 28.248 1.00 18.39 135 ASN A O 1
ATOM 1297 N N . LEU A 1 138 ? 17.414 26.910 29.671 1.00 16.46 136 LEU A N 1
ATOM 1298 C CA . LEU A 1 138 ? 16.393 25.867 29.573 1.00 15.99 136 LEU A CA 1
ATOM 1299 C C . LEU A 1 138 ? 15.182 26.217 28.722 1.00 12.59 136 LEU A C 1
ATOM 1300 O O . LEU A 1 138 ? 14.384 27.084 29.094 1.00 13.25 136 LEU A O 1
ATOM 1316 N N . PRO A 1 139 ? 14.966 25.491 27.627 1.00 8.68 137 PRO A N 1
ATOM 1317 C CA . PRO A 1 139 ? 13.678 25.570 26.949 1.00 10.37 137 PRO A CA 1
ATOM 1318 C C . PRO A 1 139 ? 12.597 24.966 27.828 1.00 10.30 137 PRO A C 1
ATOM 1319 O O . PRO A 1 139 ? 12.823 23.896 28.395 1.00 10.17 137 PRO A O 1
ATOM 1330 N N . VAL A 1 140 ? 11.462 25.648 27.945 1.00 9.43 138 VAL A N 1
ATOM 1331 C CA . VAL A 1 140 ? 10.301 25.149 28.677 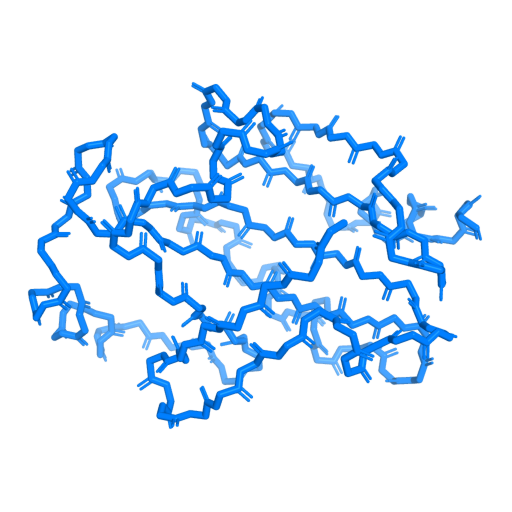1.00 8.59 138 VAL A CA 1
ATOM 1332 C C . VAL A 1 140 ? 9.135 25.145 27.701 1.00 8.98 138 VAL A C 1
ATOM 1333 O O . VAL A 1 140 ? 8.492 26.168 27.457 1.00 9.16 138 VAL A O 1
ATOM 1346 N N . LEU A 1 141 ? 8.911 23.991 27.097 1.00 8.70 139 LEU A N 1
ATOM 1347 C CA . LEU A 1 141 ? 7.872 23.772 26.115 1.00 9.44 139 LEU A CA 1
ATOM 1348 C C . LEU A 1 141 ? 6.549 23.561 26.824 1.00 10.28 139 LEU A C 1
ATOM 1349 O O . LEU A 1 141 ? 6.508 22.884 27.856 1.00 10.62 139 LEU A O 1
ATOM 1365 N N . VAL A 1 142 ? 5.483 24.172 26.316 1.00 10.91 140 VAL A N 1
ATOM 1366 C CA . VAL A 1 142 ? 4.200 24.086 26.958 1.00 10.21 140 VAL A CA 1
ATOM 1367 C C . VAL A 1 142 ? 3.270 23.226 26.119 1.00 11.68 140 VAL A C 1
ATOM 1368 O O . VAL A 1 142 ? 3.096 23.479 24.937 1.00 12.44 140 VAL A O 1
ATOM 1381 N N . ASP A 1 143 ? 2.691 22.178 26.718 1.00 9.61 141 ASP A N 1
ATOM 1382 C CA . ASP A 1 143 ? 1.756 21.284 26.021 1.00 10.82 141 ASP A CA 1
ATOM 1383 C C . ASP A 1 143 ? 0.434 21.184 26.764 1.00 12.74 141 ASP A C 1
ATOM 1384 O O . ASP A 1 143 ? 0.222 20.254 27.535 1.00 12.45 141 ASP A O 1
ATOM 1393 N N . PRO A 1 144 ? -0.460 22.141 26.520 1.00 11.81 142 PRO A N 1
ATOM 1394 C CA . PRO A 1 144 ? -1.766 22.078 27.181 1.00 12.90 142 PRO A CA 1
ATOM 1395 C C . PRO A 1 144 ? -2.630 20.887 26.724 1.00 14.87 142 PRO A C 1
ATOM 1396 O O . PRO A 1 144 ? -3.664 20.630 27.339 1.00 15.60 142 PRO A O 1
ATOM 1407 N N . SER A 1 145 ? -2.215 20.165 25.694 1.00 14.05 143 SER A N 1
ATOM 1408 C CA . SER A 1 145 ? -2.992 19.005 25.242 1.00 14.50 143 SER A CA 1
ATOM 1409 C C . SER A 1 145 ? -2.747 17.769 26.091 1.00 17.00 143 SER A C 1
ATOM 1410 O O . SER A 1 145 ? -3.531 16.820 26.071 1.00 17.46 143 SER A O 1
ATOM 1418 N N . GLY A 1 146 ? -1.624 17.722 26.790 1.00 16.50 144 GLY A N 1
ATOM 1419 C CA . GLY A 1 146 ? -1.298 16.542 27.568 1.00 18.15 144 GLY A CA 1
ATOM 1420 C C . GLY A 1 146 ? -0.875 15.357 26.724 1.00 17.70 144 GLY A C 1
ATOM 1421 O O . GLY A 1 146 ? -0.688 14.250 27.245 1.00 18.45 144 GLY A O 1
ATOM 1425 N N . LYS A 1 147 ? -0.700 15.569 25.425 1.00 16.33 145 LYS A N 1
ATOM 1426 C CA . LYS A 1 147 ? -0.415 14.437 24.546 1.00 18.25 145 LYS A CA 1
ATOM 1427 C C . LYS A 1 147 ? 0.988 13.864 24.718 1.00 18.53 145 LYS A C 1
ATOM 1428 O O . LYS A 1 147 ? 1.170 12.643 24.658 1.0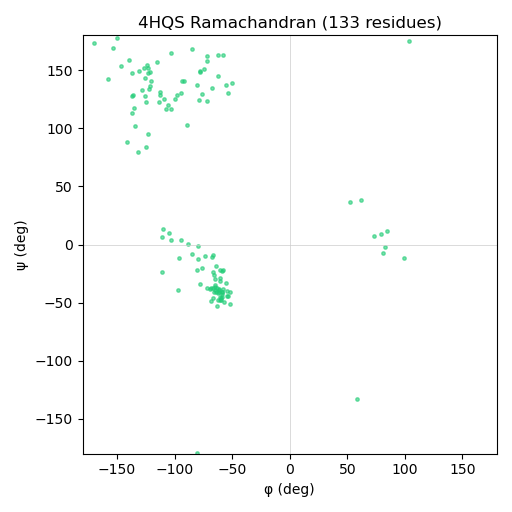0 18.89 145 LYS A O 1
ATOM 1447 N N . LEU A 1 148 ? 2.001 14.693 24.956 1.00 14.98 146 LEU A N 1
ATOM 1448 C CA . LEU A 1 148 ? 3.329 14.144 25.083 1.00 14.58 146 LEU A CA 1
ATOM 1449 C C . LEU A 1 148 ? 3.413 13.244 26.308 1.00 13.50 146 LEU A C 1
ATOM 1450 O O . LEU A 1 148 ? 4.153 12.261 26.323 1.00 14.78 146 LEU A O 1
ATOM 1466 N N . LEU A 1 149 ? 2.691 13.592 27.368 1.00 13.36 147 LEU A N 1
ATOM 1467 C CA . LEU A 1 149 ? 2.647 12.726 28.556 1.00 14.35 147 LEU A CA 1
ATOM 1468 C C . LEU A 1 149 ? 2.230 11.318 28.159 1.00 16.85 147 LEU A C 1
ATOM 1469 O O . LEU A 1 149 ? 2.830 10.340 28.610 1.00 18.28 147 LEU A O 1
ATOM 1485 N N . GLU A 1 150 ? 1.217 11.225 27.313 1.00 18.25 148 GLU A N 1
ATOM 1486 C CA . GLU A 1 150 ? 0.719 9.917 26.872 1.00 21.03 148 GLU A CA 1
ATOM 1487 C C . GLU A 1 150 ? 1.762 9.226 25.991 1.00 19.89 148 GLU A C 1
ATOM 1488 O O . GLU A 1 150 ? 2.134 8.070 26.244 1.00 20.78 148 GLU A O 1
ATOM 1500 N N . THR A 1 151 ? 2.290 9.946 25.005 1.00 19.46 149 THR A N 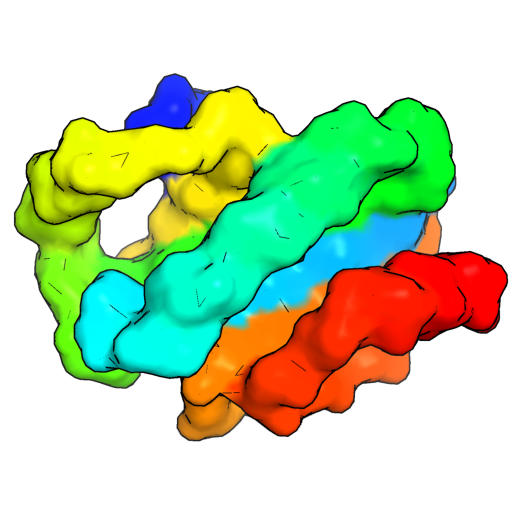1
ATOM 1501 C CA . THR A 1 151 ? 3.278 9.393 24.081 1.00 18.47 149 THR A CA 1
ATOM 1502 C C . THR A 1 151 ? 4.478 8.780 24.791 1.00 21.66 149 THR A C 1
ATOM 1503 O O . THR A 1 151 ? 4.964 7.700 24.426 1.00 24.05 149 THR A O 1
ATOM 1514 N N . TYR A 1 152 ? 4.989 9.489 25.790 1.00 16.50 150 TYR A N 1
ATOM 1515 C CA . TYR A 1 152 ? 6.207 9.099 26.474 1.00 18.68 150 TYR A CA 1
ATOM 1516 C C . TYR A 1 152 ? 5.944 8.272 27.728 1.00 18.59 150 TYR A C 1
ATOM 1517 O O . TYR A 1 152 ? 6.873 7.929 28.441 1.00 20.58 150 TYR A O 1
ATOM 1535 N N . GLY A 1 153 ? 4.680 7.946 27.979 1.00 19.61 151 GLY A N 1
ATOM 1536 C CA . GLY A 1 153 ? 4.319 7.093 29.103 1.00 21.79 151 GLY A CA 1
ATOM 1537 C C . GLY A 1 153 ? 4.694 7.675 30.456 1.00 22.76 151 GLY A C 1
ATOM 1538 O O . GLY A 1 153 ? 5.135 6.953 31.366 1.00 23.71 151 GLY A O 1
ATOM 1542 N N . VAL A 1 154 ? 4.530 8.989 30.600 1.00 16.45 152 VAL A N 1
ATOM 1543 C CA . VAL A 1 154 ? 4.910 9.652 31.837 1.00 15.60 152 VAL A CA 1
ATOM 1544 C C . VAL A 1 154 ? 3.843 9.444 32.898 1.00 19.95 152 VAL A C 1
ATOM 1545 O O . VAL A 1 154 ? 2.685 9.776 32.682 1.00 22.61 152 VAL A O 1
ATOM 1558 N N . ARG A 1 155 ? 4.262 8.904 34.043 1.00 21.18 153 ARG A N 1
ATOM 1559 C CA . ARG A 1 155 ? 3.372 8.547 35.154 1.00 26.51 153 ARG A CA 1
ATOM 1560 C C . ARG A 1 155 ? 3.559 9.451 36.376 1.00 23.71 153 ARG A C 1
ATOM 1561 O O . ARG A 1 155 ? 2.663 9.586 37.208 1.00 25.41 153 ARG A O 1
ATOM 1582 N N . SER A 1 156 ? 4.735 10.056 36.496 1.00 17.63 154 SER A N 1
ATOM 1583 C CA . SER A 1 156 ? 5.082 10.834 37.675 1.00 16.40 154 SER A CA 1
ATOM 1584 C C . SER A 1 156 ? 6.111 11.872 37.259 1.00 13.79 154 SER A C 1
ATOM 1585 O O . SER A 1 156 ? 6.663 11.800 36.154 1.00 13.46 154 SER A O 1
ATOM 1593 N N . TYR A 1 157 ? 6.379 12.809 38.148 1.00 13.24 155 TYR A N 1
ATOM 1594 C CA . TYR A 1 157 ? 7.372 13.839 37.892 1.00 11.79 155 TYR A CA 1
ATOM 1595 C C . TYR A 1 157 ? 8.503 13.850 38.925 1.00 13.65 155 TYR A C 1
ATOM 1596 O O . TYR A 1 157 ? 8.287 13.543 40.110 1.00 15.34 155 TYR A O 1
ATOM 1614 N N . PRO A 1 158 ? 9.717 14.224 38.509 1.00 11.51 156 PRO A N 1
ATOM 1615 C CA . PRO A 1 158 ? 10.083 14.453 37.106 1.00 10.61 156 PRO A CA 1
ATOM 1616 C C . PRO A 1 158 ? 10.167 13.123 36.380 1.00 12.86 156 PRO A C 1
ATOM 1617 O O . PRO A 1 158 ? 10.307 12.076 37.017 1.00 14.68 156 PRO A O 1
ATOM 1628 N N . THR A 1 159 ? 10.127 13.162 35.061 1.00 11.39 157 THR A N 1
ATOM 1629 C CA . THR A 1 159 ? 10.504 11.996 34.268 1.00 10.66 157 THR A CA 1
ATOM 1630 C C . THR A 1 159 ? 11.520 12.446 33.248 1.00 1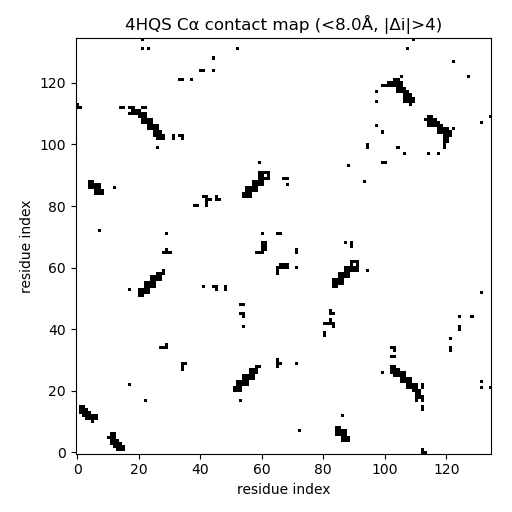0.53 157 THR A C 1
ATOM 1631 O O . THR A 1 159 ? 11.323 13.476 32.570 1.00 11.47 157 THR A O 1
ATOM 1642 N N . GLN A 1 160 ? 12.601 11.686 33.142 1.00 11.81 158 GLN A N 1
ATOM 1643 C CA . GLN A 1 160 ? 13.688 11.949 32.210 1.00 11.97 158 GLN A CA 1
ATOM 1644 C C . GLN A 1 160 ? 13.457 11.065 30.996 1.00 14.21 158 GLN A C 1
ATOM 1645 O O . GLN A 1 160 ? 13.257 9.867 31.148 1.00 15.53 158 GLN A O 1
ATOM 1659 N N . ALA A 1 161 ? 13.463 11.628 29.787 1.00 12.20 159 ALA A N 1
ATOM 1660 C CA . ALA A 1 161 ? 13.318 10.854 28.565 1.00 10.90 159 ALA A CA 1
ATOM 1661 C C . ALA A 1 161 ? 14.559 11.072 27.694 1.00 11.17 159 ALA A C 1
ATOM 1662 O O . ALA A 1 161 ? 15.119 12.169 27.621 1.00 11.23 159 ALA A O 1
ATOM 1669 N N . PHE A 1 162 ? 15.002 9.985 27.061 1.00 13.07 160 PHE A N 1
ATOM 1670 C CA . PHE A 1 162 ? 16.194 9.985 26.221 1.00 12.54 160 PHE A CA 1
ATOM 1671 C C . PHE A 1 162 ? 15.821 9.463 24.834 1.00 14.08 160 PHE A C 1
ATOM 1672 O O . PHE A 1 162 ? 15.276 8.368 24.674 1.00 14.19 160 PHE A O 1
ATOM 1689 N N . ILE A 1 163 ? 16.095 10.298 23.835 1.00 13.56 161 ILE A N 1
ATOM 1690 C CA . ILE A 1 163 ? 15.687 10.074 22.466 1.00 14.57 161 ILE A CA 1
ATOM 1691 C C . ILE A 1 163 ? 16.950 10.040 21.609 1.00 13.57 161 ILE A C 1
ATOM 1692 O O . ILE A 1 163 ? 17.868 10.865 21.751 1.00 13.45 161 ILE A O 1
ATOM 1708 N N . ASP A 1 164 ? 16.981 9.060 20.701 1.00 17.96 162 ASP A N 1
ATOM 1709 C CA . ASP A 1 164 ? 18.146 8.865 19.844 1.00 22.04 162 ASP A CA 1
ATOM 1710 C C . ASP A 1 164 ? 18.172 9.824 18.639 1.00 18.06 162 ASP A C 1
ATOM 1711 O O . ASP A 1 164 ? 17.287 10.680 18.477 1.00 19.49 162 ASP A O 1
ATOM 1720 N N . LYS A 1 165 ? 19.196 9.695 17.808 1.00 22.91 163 LYS A N 1
ATOM 1721 C CA . LYS A 1 165 ? 19.432 10.608 16.685 1.00 24.34 163 LYS A CA 1
ATOM 1722 C C . LYS A 1 165 ? 18.388 10.515 15.580 1.00 26.93 163 LYS A C 1
ATOM 1723 O O . LYS A 1 165 ? 18.353 11.370 14.673 1.00 25.52 163 LYS A O 1
ATOM 1742 N N . GLU A 1 166 ? 17.533 9.498 15.649 1.00 24.38 164 GLU A N 1
ATOM 1743 C CA . GLU A 1 166 ? 16.432 9.366 14.691 1.00 31.25 164 GLU A CA 1
ATOM 1744 C C . GLU A 1 166 ? 15.075 9.783 15.266 1.00 30.32 164 GLU A C 1
ATOM 1745 O O . GLU A 1 166 ? 14.038 9.668 14.599 1.00 29.25 164 GLU A O 1
ATOM 1757 N N . GLY A 1 167 ? 15.071 10.284 16.498 1.00 23.07 165 GLY A N 1
ATOM 1758 C CA . GLY A 1 167 ? 13.827 10.714 17.113 1.00 24.56 165 GLY A CA 1
ATOM 1759 C C . GLY A 1 167 ? 13.018 9.613 17.794 1.00 26.88 165 GLY A C 1
ATOM 1760 O O . GLY A 1 167 ? 11.861 9.837 18.155 1.00 25.90 165 GLY A O 1
ATOM 1764 N N . LYS A 1 168 ? 13.613 8.432 17.972 1.00 21.45 166 LYS A N 1
ATOM 1765 C CA . LYS A 1 168 ? 12.958 7.332 18.700 1.00 27.06 166 LYS A CA 1
ATOM 1766 C C . LYS A 1 168 ? 13.338 7.311 20.203 1.00 22.78 166 LYS A C 1
ATOM 1767 O O . LYS A 1 168 ? 14.488 7.556 20.588 1.00 20.67 166 LYS A O 1
ATOM 1786 N N . LEU A 1 169 ? 12.351 7.005 21.031 1.00 25.83 167 LEU A N 1
ATOM 1787 C CA . LEU A 1 169 ? 12.537 6.937 22.480 1.00 20.83 167 LEU A CA 1
ATOM 1788 C C . LEU A 1 169 ? 13.354 5.718 22.851 1.00 22.02 167 LEU A C 1
ATOM 1789 O O . LEU A 1 169 ? 12.976 4.598 22.511 1.00 28.99 167 LEU A O 1
ATOM 1805 N N . VAL A 1 170 ? 14.462 5.932 23.553 1.00 17.06 168 VAL A N 1
ATOM 1806 C CA . VAL A 1 170 ? 15.343 4.860 24.016 1.00 16.80 168 VAL A CA 1
ATOM 1807 C C . VAL A 1 170 ? 15.052 4.472 25.470 1.00 18.19 168 VAL A C 1
ATOM 1808 O O . VAL A 1 170 ? 15.112 3.303 25.847 1.00 16.52 168 VAL A O 1
ATOM 1821 N N . LYS A 1 171 ? 14.770 5.458 26.313 1.00 13.18 169 LYS A N 1
ATOM 1822 C CA . LYS A 1 171 ? 14.682 5.227 27.743 1.00 14.04 169 LYS A CA 1
ATOM 1823 C C . LYS A 1 171 ? 13.863 6.302 28.409 1.00 12.24 169 LYS A C 1
ATOM 1824 O O . LYS A 1 171 ? 13.956 7.482 28.043 1.00 13.38 169 LYS A O 1
ATOM 1843 N N . THR A 1 172 ? 13.072 5.914 29.401 1.00 14.30 170 THR A N 1
ATOM 1844 C CA . THR A 1 172 ? 12.539 6.884 30.358 1.00 14.27 170 THR A CA 1
ATOM 1845 C C . THR A 1 172 ? 12.940 6.482 31.765 1.00 15.09 170 THR A C 1
ATOM 1846 O O . THR A 1 172 ? 13.160 5.299 32.075 1.00 15.39 170 THR A O 1
ATOM 1857 N N . HIS A 1 173 ? 13.054 7.468 32.627 1.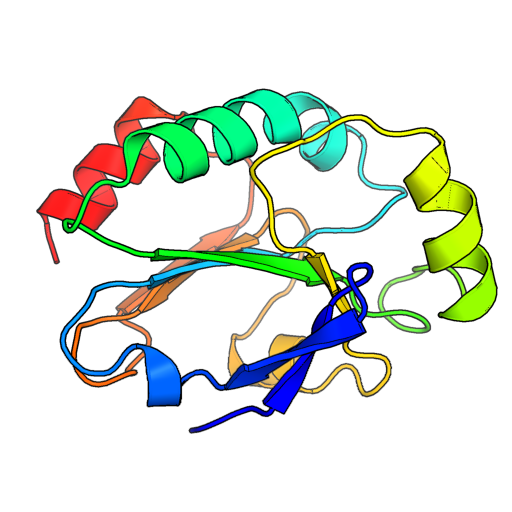00 14.32 171 HIS A N 1
ATOM 1858 C CA . HIS A 1 173 ? 13.382 7.233 34.012 1.00 15.42 171 HIS A CA 1
ATOM 1859 C C . HIS A 1 173 ? 12.500 8.121 34.872 1.00 16.78 171 HIS A C 1
ATOM 1860 O O . HIS A 1 173 ? 12.637 9.346 34.847 1.00 14.38 171 HIS A O 1
ATOM 1875 N N . PRO A 1 174 ? 11.595 7.515 35.650 1.00 15.55 172 PRO A N 1
ATOM 1876 C CA . PRO A 1 174 ? 10.787 8.288 36.586 1.00 16.98 172 PRO A CA 1
ATOM 1877 C C . PRO A 1 174 ? 11.605 8.662 37.798 1.00 17.84 172 PRO A C 1
ATOM 1878 O O . PRO A 1 174 ? 12.291 7.816 38.408 1.00 24.77 172 PRO A O 1
ATOM 1889 N N . GLY A 1 175 ? 11.579 9.930 38.146 1.00 16.00 173 GLY A N 1
ATOM 1890 C CA . GLY A 1 175 ? 12.262 10.408 39.318 1.00 19.96 173 GLY A CA 1
ATOM 1891 C C . GLY A 1 175 ? 13.555 11.148 39.077 1.00 16.22 173 GLY A C 1
ATOM 1892 O O . GLY A 1 175 ? 14.051 11.294 37.936 1.00 15.60 173 GLY A O 1
ATOM 1896 N N . PHE A 1 176 ? 14.084 11.649 40.176 1.00 16.29 174 PHE A N 1
ATOM 1897 C CA . PHE A 1 176 ? 15.352 12.306 40.225 1.00 14.42 174 PHE A CA 1
ATOM 1898 C C . PHE A 1 176 ? 16.409 11.459 39.555 1.00 16.39 174 PHE A C 1
ATOM 1899 O O . PHE A 1 176 ? 16.423 10.224 39.711 1.00 17.64 174 PHE A O 1
ATOM 1916 N N . MET A 1 177 ? 17.273 12.129 38.802 1.00 15.06 175 MET A N 1
ATOM 1917 C CA . MET A 1 177 ? 18.468 11.534 38.238 1.00 14.03 175 MET A CA 1
ATOM 1918 C C . MET A 1 177 ? 19.626 12.503 38.404 1.00 17.74 175 MET A C 1
ATOM 1919 O O . MET A 1 177 ? 19.528 13.672 38.031 1.00 15.92 175 MET A O 1
ATOM 1933 N N . GLU A 1 178 ? 20.724 12.026 38.973 1.00 15.58 176 GLU A N 1
ATOM 1934 C CA . GLU A 1 178 ? 21.906 12.828 39.171 1.00 20.15 176 GLU A CA 1
ATOM 1935 C C . GLU A 1 178 ? 22.481 13.306 37.829 1.00 17.94 176 GLU A C 1
ATOM 1936 O O . GLU A 1 178 ? 22.410 12.617 36.803 1.00 16.84 176 GLU A O 1
ATOM 1948 N N . LYS A 1 179 ? 23.031 14.503 37.835 1.00 18.85 177 LYS A N 1
ATOM 1949 C CA . LYS A 1 179 ? 23.545 15.130 36.634 1.00 16.65 177 LYS A CA 1
ATOM 1950 C C . LYS A 1 179 ? 24.514 14.233 35.860 1.00 16.42 177 LYS A C 1
ATOM 1951 O O . LYS A 1 179 ? 24.359 14.030 34.646 1.00 15.95 177 LYS A O 1
ATOM 1970 N N . ASP A 1 180 ? 25.522 13.691 36.537 1.00 18.38 178 ASP A N 1
ATOM 1971 C CA . ASP A 1 180 ? 26.491 12.858 35.829 1.00 20.42 178 ASP A CA 1
ATOM 1972 C C . ASP A 1 180 ? 25.863 11.580 35.264 1.00 16.76 178 ASP A C 1
ATOM 1973 O O . ASP A 1 180 ? 26.312 11.067 34.232 1.00 17.20 178 ASP A O 1
ATOM 1982 N N . ALA A 1 181 ? 24.829 11.063 35.917 1.00 15.62 179 ALA A N 1
ATOM 1983 C CA . ALA A 1 181 ? 24.106 9.898 35.392 1.00 13.14 179 ALA A CA 1
ATOM 1984 C C . ALA A 1 181 ? 23.320 10.237 34.122 1.00 15.20 179 ALA A C 1
ATOM 1985 O O . ALA A 1 181 ? 23.242 9.443 33.185 1.00 13.39 179 ALA A O 1
ATOM 1992 N N . ILE A 1 182 ? 22.747 11.436 34.079 1.00 13.34 180 ILE A N 1
ATOM 1993 C CA . ILE A 1 182 ? 22.083 11.878 32.869 1.00 11.46 180 ILE A CA 1
ATOM 1994 C C . ILE A 1 182 ? 23.092 11.978 31.716 1.00 11.23 180 ILE A C 1
ATOM 1995 O O . ILE A 1 182 ? 22.831 11.507 30.613 1.00 12.04 180 ILE A O 1
ATOM 2011 N N . LEU A 1 183 ? 24.221 12.609 31.977 1.00 12.55 181 LEU A N 1
ATOM 2012 C CA . LEU A 1 183 ? 25.262 12.757 30.965 1.00 11.84 181 LEU A CA 1
ATOM 2013 C C . LEU A 1 183 ? 25.793 11.394 30.506 1.00 13.59 181 LEU A C 1
ATOM 2014 O O . LEU A 1 183 ? 25.998 11.177 29.313 1.00 14.87 181 LEU A O 1
ATOM 2030 N N . GLN A 1 184 ? 25.985 10.467 31.435 1.00 14.07 182 GLN A N 1
ATOM 2031 C CA . GLN A 1 184 ? 26.470 9.145 31.029 1.00 15.93 182 GLN A CA 1
ATOM 2032 C C . GLN A 1 184 ? 25.435 8.412 30.187 1.00 14.54 182 GLN A C 1
ATOM 2033 O O . GLN A 1 184 ? 25.774 7.721 29.227 1.00 13.08 182 GLN A O 1
ATOM 2047 N N . THR A 1 185 ? 24.157 8.570 30.525 1.00 11.86 183 THR A N 1
ATOM 2048 C CA . THR A 1 185 ? 23.100 7.943 29.776 1.00 11.33 183 THR A CA 1
ATOM 2049 C C . THR A 1 185 ? 23.145 8.441 28.334 1.00 14.18 183 THR A C 1
ATOM 2050 O O . THR A 1 185 ? 23.048 7.656 27.392 1.00 13.24 183 THR A O 1
ATOM 2061 N N . LEU A 1 186 ? 23.300 9.754 28.164 1.00 13.61 184 LEU A N 1
ATOM 2062 C CA . LEU A 1 186 ? 23.421 10.325 26.818 1.00 15.24 184 LEU A CA 1
ATOM 2063 C C . LEU A 1 186 ? 24.620 9.737 26.059 1.00 15.87 184 LEU A C 1
ATOM 2064 O O . LEU A 1 186 ? 24.507 9.400 24.880 1.00 18.38 184 LEU A O 1
ATOM 2080 N N . LYS A 1 187 ? 25.749 9.587 26.741 1.00 13.59 185 LYS A N 1
ATOM 2081 C CA . LYS A 1 187 ? 26.934 9.008 26.106 1.00 17.42 185 LYS A CA 1
ATOM 2082 C C . LYS A 1 187 ? 26.682 7.601 25.631 1.00 18.78 185 LYS A C 1
ATOM 2083 O O . LYS A 1 187 ? 27.279 7.158 24.642 1.00 23.87 185 LYS A O 1
ATOM 2102 N N . GLU A 1 188 ? 25.819 6.872 26.322 1.00 15.46 186 GLU A N 1
ATOM 2103 C CA . GLU A 1 188 ? 25.590 5.486 25.951 1.00 17.68 186 GLU A CA 1
ATOM 2104 C C . GLU A 1 188 ? 24.646 5.328 24.749 1.00 23.43 186 GLU A C 1
ATOM 2105 O O . GLU A 1 188 ? 24.533 4.232 24.175 1.00 25.18 186 GLU A O 1
ATOM 2117 N N . LEU A 1 189 ? 23.966 6.405 24.359 1.00 21.64 187 LEU A N 1
ATOM 2118 C CA . LEU A 1 189 ? 23.182 6.368 23.129 1.00 28.28 187 LEU A CA 1
ATOM 2119 C C . LEU A 1 189 ? 24.155 6.331 21.966 1.00 25.74 187 LEU A C 1
ATOM 2120 O O . LEU A 1 189 ? 25.172 7.025 21.986 1.00 26.66 187 LEU A O 1
#

B-factor: mean 21.53, std 11.13, range [6.57, 68.18]

Solvent-accessible surface area: 6827 Å² total; per-residue (Å²): 112,88,21,107,19,105,2,48,77,43,134,57,22,97,9,62,80,41,145,47,72,32,2,2,0,2,0,0,0,12,138,8,86,96,0,57,79,12,1,62,43,3,20,76,0,18,151,94,11,61,128,99,16,18,8,1,0,1,0,1,4,61,64,86,70,13,59,58,61,69,79,0,70,105,76,23,168,71,47,94,50,174,57,15,23,0,0,6,3,65,56,9,124,10,14,124,84,15,39,16,146,45,25,1,0,5,0,0,0,39,111,131,22,140,52,80,93,39,56,61,22,103,19,89,38,90,44,5,36,86,23,3,145,131,58

Nearest PDB structures (foldseek):
  4hqs-assembly1_A  TM=1.007E+00  e=2.824E-30  Streptococcus pneumoniae TIGR4
  2yp6-assembly3_C  TM=9.238E-01  e=1.265E-16  Streptococcus pneumoniae TIGR4
  2h30-assembly1_A  TM=9.289E-01  e=1.024E-12  Neisseria gonorrhoeae
  5cyy-assembly2_D  TM=8.308E-01  e=2.355E-08  Mycobacterium tuberculosis H37Rv
  2hyx-assembly2_D  TM=7.864E-01  e=2.206E-08  Mycobacterium tuberculosis H37Rv

Radius of gyration: 13.58 Å; Cα contacts (8 Å, |Δi|>4): 252; chains: 1; bounding box: 32×30×31 Å

CATH classification: 3.40.30.10

Secondary structure (DSSP, 8-state):
---EEEETTS-EEEGGGGTTSEEEEEE--TT-HHHHHHHHHHHHHHHT-TTSEEEEEEE-TTSTTPPPHHHHHHHHTT---TT--EEE-TT-HHHHHTT--SSSEEEEE-TTS-EEEEEES---HHHHHHHHHH-

Foldseek 3Di:
DWDWFAFLVRDIDILVVQQQAKEKEKEAAPPDVQQLVCVVLLLVCQVPCPRHHHYAYEYADPPPPHHHPVVVSVVCVPDDRPRYTYTYHPPCVVCVVQVPDAPTKIWIADNRRHTDDIDHDDDDSVRVVVVSVVD

Sequence (135 aa):
ADFELMGVDGKTYRLSDYKGKKVYLKFWASWCSICLASLPDTDEIAKEAGDDYVVLTVVSPGHKGEQSEADFKNWYKGLDYKNLPVLVDPSGKLLETYGVRSYPTQAFIDKEGKLVKTHPGFMEKDAILQTLKEL

InterPro domains:
  IPR013740 Redoxin [PF08534] (48-177)
  IPR013766 Thioredoxin domain [PS51352] (46-188)
  IPR036249 Thioredoxin-like superfamily [SSF52833] (1-187)
  IPR050553 Thioredoxin family ResA/DsbE subfamily [PTHR42852] (13-187)

Organism: Streptococcus pneumoniae serotype 4 (strain ATCC BAA-334 / TIGR4) (NCBI:txid170187)